Protein AF-A0A6J5UVE1-F1 (afdb_monomer_lite)

Foldseek 3Di:
DALVVLLVVLVVVLVVCVVCLVVLVVVCVVQVHDPVLSVQLVVLSVVSVVLSVVSVPDDPPCVVVSVVSVVVSVVSVVSNVVSVVVSVVVVVVSVVVVVVVVVVVVVVVVVVVVVVVVD

Radius of gyration: 22.73 Å; chains: 1; bounding box: 51×19×72 Å

Organism: Prunus armeniaca (NCBI:txid36596)

Structure (mmCIF, N/CA/C/O backbone):
data_AF-A0A6J5UVE1-F1
#
_entry.id   AF-A0A6J5UVE1-F1
#
loop_
_atom_site.group_PDB
_atom_site.id
_atom_site.type_symbol
_atom_site.label_atom_id
_atom_site.label_alt_id
_atom_site.label_comp_id
_atom_site.label_asym_id
_atom_site.label_entity_id
_atom_site.label_seq_id
_atom_site.pdbx_PDB_ins_code
_atom_site.Cartn_x
_atom_site.Cartn_y
_atom_site.Cartn_z
_atom_site.occupancy
_atom_site.B_iso_or_equiv
_atom_site.auth_seq_id
_atom_site.auth_comp_id
_atom_site.auth_asym_id
_atom_site.auth_atom_id
_atom_site.pdbx_PDB_model_num
ATOM 1 N N . MET A 1 1 ? -17.040 12.736 5.018 1.00 69.62 1 MET A N 1
ATOM 2 C CA . MET A 1 1 ? -16.734 11.291 4.891 1.00 69.62 1 MET A CA 1
ATOM 3 C C . MET A 1 1 ? -16.822 10.648 6.276 1.00 69.62 1 MET A C 1
ATOM 5 O O . MET A 1 1 ? -16.311 11.235 7.218 1.00 69.62 1 MET A O 1
ATOM 9 N N . THR A 1 2 ? -17.502 9.508 6.437 1.00 91.69 2 THR A N 1
ATOM 10 C CA . THR A 1 2 ? -17.607 8.793 7.731 1.00 91.69 2 THR A CA 1
ATOM 11 C C . THR A 1 2 ? -16.420 7.848 7.943 1.00 91.69 2 THR A C 1
ATOM 13 O O . THR A 1 2 ? -15.806 7.407 6.969 1.00 91.69 2 THR A O 1
ATOM 16 N N . PHE A 1 3 ? -16.134 7.460 9.192 1.00 93.44 3 PHE A N 1
ATOM 17 C CA . PHE A 1 3 ? -15.060 6.503 9.497 1.00 93.44 3 PHE A CA 1
ATOM 18 C C . PHE A 1 3 ? -15.211 5.186 8.717 1.00 93.44 3 PHE A C 1
ATOM 20 O O . PHE A 1 3 ? -14.266 4.718 8.091 1.00 93.44 3 PHE A O 1
ATOM 27 N N . LYS A 1 4 ? -16.428 4.625 8.660 1.00 93.50 4 LYS A N 1
ATOM 28 C CA . LYS A 1 4 ? -16.699 3.395 7.897 1.00 93.50 4 LYS A CA 1
ATOM 29 C C . LYS A 1 4 ? -16.416 3.574 6.402 1.00 93.50 4 LYS A C 1
ATOM 31 O O . LYS A 1 4 ? -15.816 2.694 5.792 1.00 93.50 4 LYS A O 1
ATOM 36 N N . SER A 1 5 ? -16.809 4.712 5.822 1.00 93.81 5 SER A N 1
ATOM 37 C CA . SER A 1 5 ? -16.510 4.995 4.412 1.00 93.81 5 SER A CA 1
ATOM 38 C C . SER A 1 5 ? -15.011 5.170 4.145 1.00 93.81 5 SER A C 1
ATOM 40 O O . SER A 1 5 ? -14.542 4.693 3.121 1.00 93.81 5 SER A O 1
ATOM 42 N N . GLN A 1 6 ? -14.244 5.750 5.080 1.00 94.75 6 GLN A N 1
ATOM 43 C CA . GLN A 1 6 ? -12.780 5.847 4.962 1.00 94.75 6 GLN A CA 1
ATOM 44 C C . GLN A 1 6 ? -12.119 4.471 4.913 1.00 94.75 6 GLN A C 1
ATOM 46 O O . GLN A 1 6 ? -11.278 4.218 4.054 1.00 94.75 6 GLN A O 1
ATOM 51 N N . VAL A 1 7 ? -12.519 3.576 5.821 1.00 96.44 7 VAL A N 1
ATOM 52 C CA . VAL A 1 7 ? -12.006 2.200 5.866 1.00 96.44 7 VAL A CA 1
ATOM 53 C C . VAL A 1 7 ? -12.341 1.460 4.572 1.00 96.44 7 VAL A C 1
ATOM 55 O O . VAL A 1 7 ? -11.460 0.847 3.978 1.00 96.44 7 VAL A O 1
ATOM 58 N N . GLY A 1 8 ? -13.591 1.552 4.106 1.00 96.12 8 GLY A N 1
ATOM 59 C CA . GLY A 1 8 ? -14.027 0.895 2.870 1.00 96.12 8 GLY A CA 1
ATOM 60 C C . GLY A 1 8 ? -13.306 1.409 1.622 1.00 96.12 8 GLY A C 1
ATOM 61 O O . GLY A 1 8 ? -12.887 0.609 0.784 1.00 96.12 8 GLY A O 1
ATOM 62 N N . TYR A 1 9 ? -13.110 2.725 1.522 1.00 95.81 9 TYR A N 1
ATOM 63 C CA . TYR A 1 9 ? -12.358 3.347 0.433 1.00 95.81 9 TYR A CA 1
ATOM 64 C C . TYR A 1 9 ? -10.914 2.832 0.385 1.00 95.81 9 TYR A C 1
ATOM 66 O O . TYR A 1 9 ? -10.486 2.316 -0.647 1.00 95.81 9 TYR A O 1
ATOM 74 N N . LEU A 1 10 ? -10.188 2.878 1.507 1.00 96.31 10 LEU A N 1
ATOM 75 C CA . LEU A 1 10 ? -8.800 2.412 1.548 1.00 96.31 10 LEU A CA 1
ATOM 76 C C . LEU A 1 10 ? -8.671 0.907 1.332 1.00 96.31 10 LEU A C 1
ATOM 78 O O . LEU A 1 10 ? -7.748 0.477 0.647 1.00 96.31 10 LEU A O 1
ATOM 82 N N . ASN A 1 11 ? -9.607 0.107 1.846 1.00 96.31 11 ASN A N 1
ATOM 83 C CA . ASN A 1 11 ? -9.635 -1.327 1.572 1.00 96.31 11 ASN A CA 1
ATOM 84 C C . ASN A 1 11 ? -9.760 -1.610 0.069 1.00 96.31 11 ASN A C 1
ATOM 86 O O . ASN A 1 11 ? -9.020 -2.421 -0.480 1.00 96.31 11 ASN A O 1
ATOM 90 N N . SER A 1 12 ? -10.682 -0.910 -0.597 1.00 96.00 12 SER A N 1
ATOM 91 C CA . SER A 1 12 ? -10.919 -1.063 -2.035 1.00 96.00 12 SER A CA 1
ATOM 92 C C . SER A 1 12 ? -9.706 -0.614 -2.843 1.00 96.00 12 SER A C 1
ATOM 94 O O . SER A 1 12 ? -9.292 -1.308 -3.767 1.00 96.00 12 SER A O 1
ATOM 96 N N . ARG A 1 13 ? -9.095 0.511 -2.450 1.00 94.69 13 ARG A N 1
ATOM 97 C CA . ARG A 1 13 ? -7.874 1.031 -3.067 1.00 94.69 13 ARG A CA 1
ATOM 98 C C . ARG A 1 13 ? -6.732 0.015 -2.961 1.00 94.69 13 ARG A C 1
ATOM 100 O O . ARG A 1 13 ? -6.175 -0.364 -3.981 1.00 94.69 13 ARG A O 1
ATOM 107 N N . ILE A 1 14 ? -6.449 -0.511 -1.768 1.00 94.19 14 ILE A N 1
ATOM 108 C CA . ILE A 1 14 ? -5.413 -1.540 -1.562 1.00 94.19 14 ILE A CA 1
ATOM 109 C C . ILE A 1 14 ? -5.722 -2.807 -2.370 1.00 94.19 14 ILE A C 1
ATOM 111 O O . ILE A 1 14 ? -4.838 -3.360 -3.020 1.00 94.19 14 ILE A O 1
ATOM 115 N N . HIS A 1 15 ? -6.972 -3.270 -2.374 1.00 94.19 15 HIS A N 1
ATOM 116 C CA . HIS A 1 15 ? -7.353 -4.457 -3.139 1.00 94.19 15 HIS A CA 1
ATOM 117 C C . HIS A 1 15 ? -7.142 -4.265 -4.648 1.00 94.19 15 HIS A C 1
ATOM 119 O O . HIS A 1 15 ? -6.627 -5.160 -5.313 1.00 94.19 15 HIS A O 1
ATOM 125 N N . TRP A 1 16 ? -7.498 -3.093 -5.176 1.00 92.44 16 TRP A N 1
ATOM 126 C CA . TRP A 1 16 ? -7.296 -2.742 -6.582 1.00 92.44 16 TRP A CA 1
ATOM 127 C C . TRP A 1 16 ? -5.812 -2.616 -6.957 1.00 92.44 16 TRP A C 1
ATOM 129 O O . TRP A 1 16 ? -5.427 -2.996 -8.056 1.00 92.44 16 TRP A O 1
ATOM 139 N N . MET A 1 17 ? -4.968 -2.131 -6.044 1.00 91.00 17 MET A N 1
ATOM 140 C CA . MET A 1 17 ? -3.536 -1.927 -6.301 1.00 91.00 17 MET A CA 1
ATOM 141 C C . MET A 1 17 ? -2.704 -3.201 -6.162 1.00 91.00 17 MET A C 1
ATOM 143 O O . MET A 1 17 ? -1.664 -3.325 -6.800 1.00 91.00 17 MET A O 1
ATOM 147 N N . LYS A 1 18 ? -3.140 -4.153 -5.332 1.00 90.69 18 LYS A N 1
ATOM 148 C CA . LYS A 1 18 ? -2.441 -5.425 -5.106 1.00 90.69 18 LYS A CA 1
ATOM 149 C C . LYS A 1 18 ? -2.003 -6.140 -6.401 1.00 90.69 18 LYS A C 1
ATOM 151 O O . LYS A 1 18 ? -0.842 -6.542 -6.448 1.00 90.69 18 LYS A O 1
ATOM 156 N N . PRO A 1 19 ? -2.853 -6.298 -7.437 1.00 90.56 19 PRO A N 1
ATOM 157 C CA . PRO A 1 19 ? -2.443 -6.947 -8.683 1.00 90.56 19 PRO A CA 1
ATOM 158 C C . PRO A 1 19 ? -1.432 -6.150 -9.519 1.00 90.56 19 PRO A C 1
ATOM 160 O O . PRO A 1 19 ? -0.850 -6.736 -10.416 1.00 90.56 19 PRO A O 1
ATOM 163 N N . LEU A 1 20 ? -1.190 -4.863 -9.238 1.00 86.12 20 LEU A N 1
ATOM 164 C CA . LEU A 1 20 ? -0.217 -4.050 -9.984 1.00 86.12 20 LEU A CA 1
ATOM 165 C C . LEU A 1 20 ? 1.229 -4.300 -9.539 1.00 86.12 20 LEU A C 1
ATOM 167 O O . LEU A 1 20 ? 2.160 -4.008 -10.281 1.00 86.12 20 LEU A O 1
ATOM 171 N N . ILE A 1 21 ? 1.432 -4.820 -8.323 1.00 87.75 21 ILE A N 1
ATOM 172 C CA . ILE A 1 21 ? 2.772 -5.027 -7.754 1.00 87.75 21 ILE A CA 1
ATOM 173 C C . ILE A 1 21 ? 3.634 -5.942 -8.647 1.00 87.75 21 ILE A C 1
ATOM 175 O O . ILE A 1 21 ? 4.739 -5.521 -8.984 1.00 87.75 21 ILE A O 1
ATOM 179 N N . PRO A 1 22 ? 3.159 -7.122 -9.102 1.00 87.69 22 PRO A N 1
ATOM 180 C CA . PRO A 1 22 ? 3.946 -7.990 -9.980 1.00 87.69 22 PRO A CA 1
ATOM 181 C C . PRO A 1 22 ? 4.320 -7.340 -11.318 1.00 87.69 22 PRO A C 1
ATOM 183 O O . PRO A 1 22 ? 5.416 -7.572 -11.827 1.00 87.69 22 PRO A O 1
ATOM 186 N N . ASP A 1 23 ? 3.432 -6.517 -11.885 1.00 84.12 23 ASP A N 1
ATOM 187 C CA . ASP A 1 23 ? 3.691 -5.818 -13.149 1.00 84.12 23 ASP A CA 1
ATOM 188 C C . ASP A 1 23 ? 4.803 -4.775 -12.982 1.00 84.12 23 ASP A C 1
ATOM 190 O O . ASP A 1 23 ? 5.720 -4.703 -13.804 1.00 84.12 23 ASP A O 1
ATOM 194 N N . ILE A 1 24 ? 4.760 -4.020 -11.879 1.00 80.44 24 ILE A N 1
ATOM 195 C CA . ILE A 1 24 ? 5.790 -3.040 -11.517 1.00 80.44 24 ILE A CA 1
ATOM 196 C C . ILE A 1 24 ? 7.130 -3.748 -11.274 1.00 80.44 24 ILE A C 1
ATOM 198 O O . ILE A 1 24 ? 8.150 -3.343 -11.824 1.00 80.44 24 ILE A O 1
ATOM 202 N N . GLU A 1 25 ? 7.140 -4.850 -10.519 1.00 84.00 25 GLU A N 1
ATOM 203 C CA . GLU A 1 25 ? 8.357 -5.633 -10.268 1.00 84.00 25 GLU A CA 1
ATOM 204 C C . GLU A 1 25 ? 8.984 -6.170 -11.556 1.00 84.00 25 GLU A C 1
ATOM 206 O O . GLU A 1 25 ? 10.203 -6.117 -11.731 1.00 84.00 25 GLU A O 1
ATOM 211 N N . LYS A 1 26 ? 8.163 -6.693 -12.471 1.00 83.00 26 LYS A N 1
ATOM 212 C CA . LYS A 1 26 ? 8.636 -7.200 -13.760 1.00 83.00 26 LYS A CA 1
ATOM 213 C C . LYS A 1 26 ? 9.280 -6.088 -14.587 1.00 83.00 26 LYS A C 1
ATOM 215 O O . LYS A 1 26 ? 10.337 -6.311 -15.181 1.00 83.00 26 LYS A O 1
ATOM 220 N N . TYR A 1 27 ? 8.660 -4.910 -14.614 1.00 73.06 27 TYR A N 1
ATOM 221 C CA . TYR A 1 27 ? 9.180 -3.742 -15.318 1.00 73.06 27 TYR A CA 1
ATOM 222 C C . TYR A 1 27 ? 10.527 -3.289 -14.734 1.00 73.06 27 TYR A C 1
ATOM 224 O O . TYR A 1 27 ? 11.516 -3.251 -15.463 1.00 73.06 27 TYR A O 1
ATOM 232 N N . CYS A 1 28 ? 10.610 -3.076 -13.417 1.00 72.75 28 CYS A N 1
ATOM 233 C CA . CYS A 1 28 ? 11.838 -2.620 -12.758 1.00 72.75 28 CYS A CA 1
ATOM 234 C C . CYS A 1 28 ? 12.995 -3.627 -12.891 1.00 72.75 28 CYS A C 1
ATOM 236 O O . CYS A 1 28 ? 14.127 -3.241 -13.180 1.00 72.75 28 CYS A O 1
ATOM 238 N N . ASN A 1 29 ? 12.724 -4.932 -12.759 1.00 73.00 29 ASN A N 1
ATOM 239 C CA . ASN A 1 29 ? 13.749 -5.968 -12.942 1.00 73.00 29 ASN A CA 1
ATOM 240 C C . ASN A 1 29 ? 14.313 -6.005 -14.370 1.00 73.00 29 ASN A C 1
ATOM 242 O O . ASN A 1 29 ? 15.474 -6.363 -14.554 1.00 73.00 29 ASN A O 1
ATOM 246 N N . SER A 1 30 ? 13.508 -5.642 -15.370 1.00 67.19 30 SER A N 1
ATOM 247 C CA . SER A 1 30 ? 13.932 -5.621 -16.776 1.00 67.19 30 SER A CA 1
ATOM 248 C C . SER A 1 30 ? 14.821 -4.416 -17.108 1.00 67.19 30 SER A C 1
ATOM 250 O O . SER A 1 30 ? 15.545 -4.453 -18.098 1.00 67.19 30 SER A O 1
ATOM 252 N N . LEU A 1 31 ? 14.766 -3.360 -16.290 1.00 63.69 31 LEU A N 1
ATOM 253 C CA . LEU A 1 31 ? 15.434 -2.075 -16.529 1.00 63.69 31 LEU A CA 1
ATOM 254 C C . LEU A 1 31 ? 16.624 -1.824 -15.591 1.00 63.69 31 LEU A C 1
ATOM 256 O O . LEU A 1 31 ? 17.379 -0.879 -15.796 1.00 63.69 31 LEU A O 1
ATOM 260 N N . GLY A 1 32 ? 16.844 -2.702 -14.602 1.00 63.97 32 GLY A N 1
ATOM 261 C CA . GLY A 1 32 ? 17.908 -2.538 -13.603 1.00 63.97 32 GLY A CA 1
ATOM 262 C C . GLY A 1 32 ? 17.639 -1.404 -12.605 1.00 63.97 32 GLY A C 1
ATOM 263 O O . GLY A 1 32 ? 18.569 -0.940 -11.949 1.00 63.97 32 GLY A O 1
ATOM 264 N N . ASP A 1 33 ? 16.378 -0.975 -12.515 1.00 63.31 33 ASP A N 1
ATOM 265 C CA . ASP A 1 33 ? 15.884 0.181 -11.761 1.00 63.31 33 ASP A CA 1
ATOM 266 C C . ASP A 1 33 ? 15.859 -0.046 -10.233 1.00 63.31 33 ASP A C 1
ATOM 268 O O . ASP A 1 33 ? 15.925 -1.196 -9.769 1.00 63.31 33 ASP A O 1
ATOM 272 N N . PRO A 1 34 ? 15.778 1.034 -9.422 1.00 62.19 34 PRO A N 1
ATOM 273 C CA . PRO A 1 34 ? 15.890 0.960 -7.968 1.00 62.19 34 PRO A CA 1
ATOM 274 C C . PRO A 1 34 ? 14.770 0.113 -7.352 1.00 62.19 34 PRO A C 1
ATOM 276 O O . PRO A 1 34 ? 13.611 0.508 -7.247 1.00 62.19 34 PRO A O 1
ATOM 279 N N . LYS A 1 35 ? 15.153 -1.073 -6.867 1.00 68.88 35 LYS A N 1
ATOM 280 C CA . LYS A 1 35 ? 14.283 -2.006 -6.128 1.00 68.88 35 LYS A CA 1
ATOM 281 C C . LYS A 1 35 ? 13.658 -1.382 -4.875 1.00 68.88 35 LYS A C 1
ATOM 283 O O . LYS A 1 35 ? 12.632 -1.870 -4.400 1.00 68.88 35 LYS A O 1
ATOM 288 N N . ASP A 1 36 ? 14.257 -0.308 -4.372 1.00 81.06 36 ASP A N 1
ATOM 289 C CA . ASP A 1 36 ? 13.896 0.337 -3.114 1.00 81.06 36 ASP A CA 1
ATOM 290 C C . ASP A 1 36 ? 12.511 0.996 -3.166 1.00 81.06 36 ASP A C 1
ATOM 292 O O . ASP A 1 36 ? 11.753 0.900 -2.201 1.00 81.06 36 ASP A O 1
ATOM 296 N N . GLU A 1 37 ? 12.122 1.606 -4.292 1.00 80.06 37 GLU A N 1
ATOM 297 C CA . GLU A 1 37 ? 10.811 2.262 -4.406 1.00 80.06 37 GLU A CA 1
ATOM 298 C C . GLU A 1 37 ? 9.662 1.256 -4.440 1.00 80.06 37 GLU A C 1
ATOM 300 O O . GLU A 1 37 ? 8.635 1.426 -3.775 1.00 80.06 37 GLU A O 1
ATOM 305 N N . VAL A 1 38 ? 9.856 0.162 -5.178 1.00 85.38 38 VAL A N 1
ATOM 306 C CA . VAL A 1 38 ? 8.881 -0.926 -5.262 1.00 85.38 38 VAL A CA 1
ATOM 307 C C . VAL A 1 38 ? 8.741 -1.622 -3.910 1.00 85.38 38 VAL A C 1
ATOM 309 O O . VAL A 1 38 ? 7.623 -1.941 -3.498 1.00 85.38 38 VAL A O 1
ATOM 312 N N . GLU A 1 39 ? 9.844 -1.831 -3.188 1.00 88.62 39 GLU A N 1
ATOM 313 C CA . GLU A 1 39 ? 9.794 -2.434 -1.856 1.00 88.62 39 GLU A CA 1
ATOM 314 C C . GLU A 1 39 ? 9.109 -1.511 -0.842 1.00 88.62 39 GLU A C 1
ATOM 316 O O . GLU A 1 39 ? 8.195 -1.946 -0.140 1.00 88.62 39 GLU A O 1
ATOM 321 N N . ASN A 1 40 ? 9.427 -0.215 -0.845 1.00 89.81 40 ASN A N 1
ATOM 322 C CA . ASN A 1 40 ? 8.749 0.771 -0.003 1.00 89.81 40 ASN A CA 1
ATOM 323 C C . ASN A 1 40 ? 7.237 0.836 -0.299 1.00 89.81 40 ASN A C 1
ATOM 325 O O . ASN A 1 40 ? 6.401 0.875 0.610 1.00 89.81 40 ASN A O 1
ATOM 329 N N . PHE A 1 41 ? 6.850 0.771 -1.575 1.00 90.75 41 PHE A N 1
ATOM 330 C CA . PHE A 1 41 ? 5.445 0.696 -1.962 1.00 90.75 41 PHE A CA 1
ATOM 331 C C . PHE A 1 41 ? 4.757 -0.568 -1.412 1.00 90.75 41 PHE A C 1
ATOM 333 O O . PHE A 1 41 ? 3.648 -0.483 -0.869 1.00 90.75 41 PHE A O 1
ATOM 340 N N . LYS A 1 42 ? 5.411 -1.737 -1.465 1.00 92.06 42 LYS A N 1
ATOM 341 C CA . LYS A 1 42 ? 4.887 -2.971 -0.851 1.00 92.06 42 LYS A CA 1
ATOM 342 C C . LYS A 1 42 ? 4.764 -2.869 0.663 1.00 92.06 42 LYS A C 1
ATOM 344 O O . LYS A 1 42 ? 3.788 -3.377 1.218 1.00 92.06 42 LYS A O 1
ATOM 349 N N . GLU A 1 43 ? 5.730 -2.262 1.342 1.00 94.25 43 GLU A N 1
ATOM 350 C CA . GLU A 1 43 ? 5.680 -2.067 2.791 1.00 94.25 43 GLU A CA 1
ATOM 351 C C . GLU A 1 43 ? 4.473 -1.217 3.186 1.00 94.25 43 GLU A C 1
ATOM 353 O O . GLU A 1 43 ? 3.672 -1.635 4.026 1.00 94.25 43 GLU A O 1
ATOM 358 N N . ILE A 1 44 ? 4.249 -0.098 2.494 1.00 94.88 44 ILE A N 1
ATOM 359 C CA . ILE A 1 44 ? 3.072 0.753 2.709 1.00 94.88 44 ILE A CA 1
ATOM 360 C C . ILE A 1 44 ? 1.773 -0.022 2.435 1.00 94.88 44 ILE A C 1
ATOM 362 O O . ILE A 1 44 ? 0.802 0.113 3.184 1.00 94.88 44 ILE A O 1
ATOM 366 N N . MET A 1 45 ? 1.740 -0.877 1.409 1.00 94.75 45 MET A N 1
ATOM 367 C CA . MET A 1 45 ? 0.591 -1.742 1.115 1.00 94.75 45 MET A CA 1
ATOM 368 C C . MET A 1 45 ? 0.318 -2.764 2.232 1.00 94.75 45 MET A C 1
ATOM 370 O O . MET A 1 45 ? -0.839 -2.960 2.621 1.00 94.75 45 MET A O 1
ATOM 374 N N . LYS A 1 46 ? 1.366 -3.384 2.794 1.00 95.69 46 LYS A N 1
ATOM 375 C CA . LYS A 1 46 ? 1.268 -4.310 3.938 1.00 95.69 46 LYS A CA 1
ATOM 376 C C . LYS A 1 46 ? 0.770 -3.589 5.194 1.00 95.69 46 LYS A C 1
ATOM 378 O O . LYS A 1 46 ? -0.182 -4.049 5.830 1.00 95.69 46 LYS A O 1
ATOM 383 N N . GLU A 1 47 ? 1.363 -2.442 5.526 1.00 96.19 47 GLU A N 1
ATOM 384 C CA . GLU A 1 47 ? 0.923 -1.587 6.635 1.00 96.19 47 GLU A CA 1
ATOM 385 C C . GLU A 1 47 ? -0.538 -1.169 6.471 1.00 96.19 47 GLU A C 1
ATOM 387 O O . GLU A 1 47 ? -1.321 -1.208 7.425 1.00 96.19 47 GLU A O 1
ATOM 392 N N . GLY A 1 48 ? -0.922 -0.804 5.248 1.00 96.00 48 GLY A N 1
ATOM 393 C CA . GLY A 1 48 ? -2.273 -0.393 4.922 1.00 96.00 48 GLY A CA 1
ATOM 394 C C . GLY A 1 48 ? -3.297 -1.496 5.151 1.00 96.00 48 GLY A C 1
ATOM 395 O O . GLY A 1 48 ? -4.320 -1.258 5.796 1.00 96.00 48 GLY A O 1
ATOM 396 N N . ALA A 1 49 ? -3.004 -2.718 4.701 1.00 96.56 49 ALA A N 1
ATOM 397 C CA . ALA A 1 49 ? -3.876 -3.871 4.911 1.00 96.56 49 ALA A CA 1
ATOM 398 C C . ALA A 1 49 ? -4.064 -4.177 6.409 1.00 96.56 49 ALA A C 1
ATOM 400 O O . ALA A 1 49 ? -5.189 -4.396 6.875 1.00 96.56 49 ALA A O 1
ATOM 401 N N . ALA A 1 50 ? -2.979 -4.117 7.188 1.00 97.31 50 ALA A N 1
ATOM 402 C CA . ALA A 1 50 ? -3.031 -4.297 8.636 1.00 97.31 50 ALA A CA 1
ATOM 403 C C . ALA A 1 50 ? -3.856 -3.192 9.321 1.00 97.31 50 ALA A C 1
ATOM 405 O O . ALA A 1 50 ? -4.686 -3.468 10.194 1.00 97.31 50 ALA A O 1
ATOM 406 N N . LEU A 1 51 ? -3.676 -1.934 8.904 1.00 97.56 51 LEU A N 1
ATOM 407 C CA . LEU A 1 51 ? -4.410 -0.795 9.448 1.00 97.56 51 LEU A CA 1
ATOM 408 C C . LEU A 1 51 ? -5.910 -0.890 9.148 1.00 97.56 51 LEU A C 1
ATOM 410 O O . LEU A 1 51 ? -6.718 -0.697 10.056 1.00 97.56 51 LEU A O 1
ATOM 414 N N . VAL A 1 52 ? -6.289 -1.213 7.910 1.00 96.62 52 VAL A N 1
ATOM 415 C CA . VAL A 1 52 ? -7.688 -1.392 7.488 1.00 96.62 52 VAL A CA 1
ATOM 416 C C . VAL A 1 52 ? -8.359 -2.524 8.265 1.00 96.62 52 VAL A C 1
ATOM 418 O O . VAL A 1 52 ? -9.466 -2.345 8.782 1.00 96.62 52 VAL A O 1
ATOM 421 N N . THR A 1 53 ? -7.666 -3.653 8.427 1.00 96.69 53 THR A N 1
ATOM 422 C CA . THR A 1 53 ? -8.150 -4.789 9.227 1.00 96.69 53 THR A CA 1
ATOM 423 C C . THR A 1 53 ? -8.428 -4.352 10.662 1.00 96.69 53 THR A C 1
ATOM 425 O O . THR A 1 53 ? -9.525 -4.551 11.182 1.00 96.69 53 THR A O 1
ATOM 428 N N . LYS A 1 54 ? -7.479 -3.644 11.283 1.00 96.12 54 LYS A N 1
ATOM 429 C CA . LYS A 1 54 ? -7.631 -3.113 12.643 1.00 96.12 54 LYS A CA 1
ATOM 430 C C . LYS A 1 54 ? -8.759 -2.090 12.768 1.00 96.12 54 LYS A C 1
ATOM 432 O O . LYS A 1 54 ? -9.428 -2.033 13.794 1.00 96.12 54 LYS A O 1
ATOM 437 N N . CYS A 1 55 ? -8.969 -1.261 11.750 1.00 95.94 55 CYS A N 1
ATOM 438 C CA . CYS A 1 55 ? -10.046 -0.276 11.750 1.00 95.94 55 CYS A CA 1
ATOM 439 C C . CYS A 1 55 ? -11.427 -0.926 11.614 1.00 95.94 55 CYS A C 1
ATOM 441 O O . CYS A 1 55 ? -12.395 -0.416 12.177 1.00 95.94 55 CYS A O 1
ATOM 443 N N . SER A 1 56 ? -11.515 -2.064 10.923 1.00 93.31 56 SER A N 1
ATOM 444 C CA . SER A 1 56 ? -12.768 -2.796 10.705 1.00 93.31 56 SER A CA 1
ATOM 445 C C . SER A 1 56 ? -13.354 -3.380 11.995 1.00 93.31 56 SER A C 1
ATOM 447 O O . SER A 1 56 ? -14.561 -3.584 12.080 1.00 93.31 56 SER A O 1
ATOM 449 N N . THR A 1 57 ? -12.532 -3.583 13.029 1.00 95.31 57 THR A N 1
ATOM 450 C CA . THR A 1 57 ? -12.974 -4.094 14.337 1.00 95.31 57 THR A CA 1
ATOM 451 C C . THR A 1 57 ? -13.380 -2.987 15.320 1.00 95.31 57 THR A C 1
ATOM 453 O O . THR A 1 57 ? -13.753 -3.271 16.459 1.00 95.31 57 THR A O 1
ATOM 456 N N . ILE A 1 58 ? -13.275 -1.707 14.940 1.00 94.94 58 ILE A N 1
ATOM 457 C CA . ILE A 1 58 ? -13.583 -0.585 15.835 1.00 94.94 58 ILE A CA 1
ATOM 458 C C . ILE A 1 58 ? -15.099 -0.379 15.912 1.00 94.94 58 ILE A C 1
ATOM 460 O O . ILE A 1 58 ? -15.765 -0.122 14.912 1.00 94.94 58 ILE A O 1
ATOM 464 N N . SER A 1 59 ? -15.635 -0.425 17.135 1.00 92.56 59 SER A N 1
ATOM 465 C CA . SER A 1 59 ? -17.052 -0.161 17.404 1.00 92.56 59 SER A CA 1
ATOM 466 C C . SER A 1 59 ? -17.486 1.236 16.948 1.00 92.56 59 SER A C 1
ATOM 468 O O . SER A 1 59 ? -16.763 2.225 17.128 1.00 92.56 59 SER A O 1
ATOM 470 N N . ARG A 1 60 ? -18.726 1.331 16.443 1.00 89.75 60 ARG A N 1
ATOM 471 C CA . ARG A 1 60 ? -19.365 2.600 16.059 1.00 89.75 60 ARG A CA 1
ATOM 472 C C . ARG A 1 60 ? -19.452 3.589 17.231 1.00 89.75 60 ARG A C 1
ATOM 474 O O . ARG A 1 60 ? -19.391 4.791 17.004 1.00 89.75 60 ARG A O 1
ATOM 481 N N . TRP A 1 61 ? -19.519 3.084 18.460 1.00 92.88 61 TRP A N 1
ATOM 482 C CA . TRP A 1 61 ? -19.625 3.890 19.678 1.00 92.88 61 TRP A CA 1
ATOM 483 C C . TRP A 1 61 ? -18.280 4.431 20.178 1.00 92.88 61 TRP A C 1
ATOM 485 O O . TRP A 1 61 ? -18.241 5.319 21.023 1.00 92.88 61 TRP A O 1
ATOM 495 N N . ASN A 1 62 ? -17.152 3.935 19.656 1.00 94.88 62 ASN A N 1
ATOM 496 C CA . ASN A 1 62 ? -15.829 4.369 20.098 1.00 94.88 62 ASN A CA 1
ATOM 497 C C . ASN A 1 62 ? -15.314 5.563 19.276 1.00 94.88 62 ASN A C 1
ATOM 499 O O . ASN A 1 62 ? -14.383 5.431 18.476 1.00 94.88 62 ASN A O 1
ATOM 503 N N . ALA A 1 63 ? -15.926 6.733 19.479 1.00 93.25 63 ALA A N 1
ATOM 504 C CA . ALA A 1 63 ? -15.608 7.959 18.741 1.00 93.25 63 ALA A CA 1
ATOM 505 C C . ALA A 1 63 ? -14.129 8.372 18.870 1.00 93.25 63 ALA A C 1
ATOM 507 O O . ALA A 1 63 ? -13.501 8.751 17.881 1.00 93.25 63 ALA A O 1
ATOM 508 N N . PHE A 1 64 ? -13.536 8.217 20.059 1.00 94.31 64 PHE A N 1
ATOM 509 C CA . PHE A 1 64 ? -12.123 8.527 20.288 1.00 94.31 64 PHE A CA 1
ATOM 510 C C . PHE A 1 64 ? -11.188 7.665 19.428 1.00 94.31 64 PHE A C 1
ATOM 512 O O . PHE A 1 64 ? -10.298 8.189 18.750 1.00 94.31 64 PHE A O 1
ATOM 519 N N . LYS A 1 65 ? -11.393 6.337 19.398 1.00 95.31 65 LYS A N 1
ATOM 520 C CA . LYS A 1 65 ? -10.601 5.461 18.522 1.00 95.31 65 LYS A CA 1
ATOM 521 C C . LYS A 1 65 ? -10.856 5.789 17.054 1.00 95.31 65 LYS A C 1
ATOM 523 O O . LYS A 1 65 ? -9.888 5.877 16.306 1.00 95.31 65 LYS A O 1
ATOM 528 N N . GLN A 1 66 ? -12.102 6.016 16.641 1.00 95.50 66 GLN A N 1
ATOM 529 C CA . GLN A 1 66 ? -12.397 6.382 15.252 1.00 95.50 66 GLN A CA 1
ATOM 530 C C . GLN A 1 66 ? -11.652 7.645 14.825 1.00 95.50 66 GLN A C 1
ATOM 532 O O . GLN A 1 66 ? -11.013 7.640 13.779 1.00 95.50 66 GLN A O 1
ATOM 537 N N . TYR A 1 67 ? -11.639 8.687 15.657 1.00 94.81 67 TYR A N 1
ATOM 538 C CA . TYR A 1 67 ? -10.878 9.905 15.386 1.00 94.81 67 TYR A CA 1
ATOM 539 C C . TYR A 1 67 ? -9.374 9.627 15.245 1.00 94.81 67 TYR A C 1
ATOM 541 O O . TYR A 1 67 ? -8.749 10.022 14.258 1.00 94.81 67 TYR A O 1
ATOM 549 N N . LYS A 1 68 ? -8.789 8.882 16.194 1.00 96.19 68 LYS A N 1
ATOM 550 C CA . LYS A 1 68 ? -7.363 8.516 16.166 1.00 96.19 68 LYS A CA 1
ATOM 551 C C . LYS A 1 68 ? -6.993 7.736 14.903 1.00 96.19 68 LYS A C 1
ATOM 553 O O . LYS A 1 68 ? -5.957 8.003 14.302 1.00 96.19 68 LYS A O 1
ATOM 558 N N . TYR A 1 69 ? -7.812 6.763 14.513 1.00 97.19 69 TYR A N 1
ATOM 559 C CA . TYR A 1 69 ? -7.543 5.922 13.348 1.00 97.19 69 TYR A CA 1
ATOM 560 C C . TYR A 1 69 ? -7.897 6.606 12.027 1.00 97.19 69 TYR A C 1
ATOM 562 O O . TYR A 1 69 ? -7.217 6.358 11.041 1.00 97.19 69 TYR A O 1
ATOM 570 N N . SER A 1 70 ? -8.859 7.530 12.008 1.00 95.94 70 SER A N 1
ATOM 571 C CA . SER A 1 70 ? -9.160 8.362 10.837 1.00 95.94 70 SER A CA 1
ATOM 572 C C . SER A 1 70 ? -7.930 9.160 10.393 1.00 95.94 70 SER A C 1
ATOM 574 O O . SER A 1 70 ? -7.589 9.161 9.213 1.00 95.94 70 SER A O 1
ATOM 576 N N . LYS A 1 71 ? -7.180 9.737 11.345 1.00 95.94 71 LYS A N 1
ATOM 577 C CA . LYS A 1 71 ? -5.899 10.401 11.047 1.00 95.94 71 LYS A CA 1
ATOM 578 C C . LYS A 1 71 ? -4.870 9.452 10.433 1.00 95.94 71 LYS A C 1
ATOM 580 O O . LYS A 1 71 ? -4.202 9.827 9.480 1.00 95.94 71 LYS A O 1
ATOM 585 N N . LYS A 1 72 ? -4.761 8.225 10.953 1.00 97.31 72 LYS A N 1
ATOM 586 C CA . LYS A 1 72 ? -3.829 7.214 10.425 1.00 97.31 72 LYS A CA 1
ATOM 587 C C . LYS A 1 72 ? -4.203 6.755 9.019 1.00 97.31 72 LYS A C 1
ATOM 589 O O . LYS A 1 72 ? -3.326 6.567 8.191 1.00 97.31 72 LYS A O 1
ATOM 594 N N . LEU A 1 73 ? -5.497 6.581 8.757 1.00 97.06 73 LEU A N 1
ATOM 595 C CA . LEU A 1 73 ? -6.011 6.243 7.431 1.00 97.06 73 LEU A CA 1
ATOM 596 C C . LEU A 1 73 ? -5.712 7.369 6.433 1.00 97.06 73 LEU A C 1
ATOM 598 O O . LEU A 1 73 ? -5.263 7.101 5.327 1.00 97.06 73 LEU A O 1
ATOM 602 N N . HIS A 1 74 ? -5.890 8.627 6.840 1.00 95.88 74 HIS A N 1
ATOM 603 C CA . HIS A 1 74 ? -5.546 9.784 6.009 1.00 95.88 74 HIS A CA 1
ATOM 604 C C . HIS A 1 74 ? -4.047 9.876 5.703 1.00 95.88 74 HIS A C 1
ATOM 606 O O . HIS A 1 74 ? -3.658 10.167 4.576 1.00 95.88 74 HIS A O 1
ATOM 612 N N . ASP A 1 75 ? -3.203 9.616 6.699 1.00 96.81 75 ASP A N 1
ATOM 613 C CA . ASP A 1 75 ? -1.750 9.579 6.521 1.00 96.81 75 ASP A CA 1
ATOM 614 C C . ASP A 1 75 ? -1.315 8.455 5.567 1.00 96.81 75 ASP A C 1
ATOM 616 O O . ASP A 1 75 ? -0.547 8.690 4.635 1.00 96.81 75 ASP A O 1
ATOM 620 N N . LEU A 1 76 ? -1.889 7.259 5.725 1.00 96.50 76 LEU A N 1
ATOM 621 C CA . LEU A 1 76 ? -1.680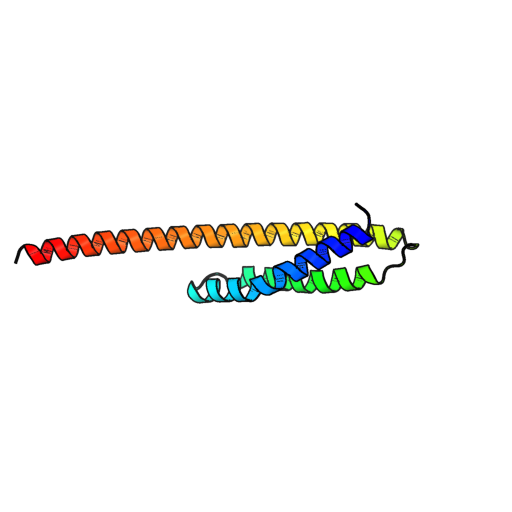 6.144 4.803 1.00 96.50 76 LEU A CA 1
ATOM 622 C C . LEU A 1 76 ? -2.078 6.514 3.367 1.00 96.50 76 LEU A C 1
ATOM 624 O O . LEU A 1 76 ? -1.321 6.245 2.439 1.00 96.50 76 LEU A O 1
ATOM 628 N N . ASP A 1 77 ? -3.246 7.133 3.177 1.00 95.44 77 ASP A N 1
ATOM 629 C CA . ASP A 1 77 ? -3.730 7.536 1.853 1.00 95.44 77 ASP A CA 1
ATOM 630 C C . ASP A 1 77 ? -2.764 8.511 1.166 1.00 95.44 77 ASP A C 1
ATOM 632 O O . ASP A 1 77 ? -2.462 8.358 -0.020 1.00 95.44 77 ASP A O 1
ATOM 636 N N . LYS A 1 78 ? -2.222 9.469 1.930 1.00 96.25 78 LYS A N 1
ATOM 637 C CA . LYS A 1 78 ? -1.190 10.400 1.461 1.00 96.25 78 LYS A CA 1
ATOM 638 C C . LYS A 1 78 ? 0.100 9.685 1.081 1.00 96.25 78 LYS A C 1
ATOM 640 O O . LYS A 1 78 ? 0.618 9.937 -0.003 1.00 96.25 78 LYS A O 1
ATOM 645 N N . ARG A 1 79 ? 0.604 8.796 1.943 1.00 95.56 79 ARG A N 1
ATOM 646 C CA . ARG A 1 79 ? 1.827 8.016 1.689 1.00 95.56 79 ARG A CA 1
ATOM 647 C C . ARG A 1 79 ? 1.682 7.157 0.431 1.00 95.56 79 ARG A C 1
ATOM 649 O O . ARG A 1 79 ? 2.562 7.196 -0.422 1.00 95.56 79 ARG A O 1
ATOM 656 N N . LEU A 1 80 ? 0.548 6.469 0.270 1.00 93.94 80 LEU A N 1
ATOM 657 C CA . LEU A 1 80 ? 0.223 5.701 -0.937 1.00 93.94 80 LEU A CA 1
ATOM 658 C C . LEU A 1 80 ? 0.202 6.584 -2.187 1.00 93.94 80 LEU A C 1
ATOM 660 O O . LEU A 1 80 ? 0.802 6.238 -3.198 1.00 93.94 80 LEU A O 1
ATOM 664 N N . SER A 1 81 ? -0.475 7.731 -2.128 1.00 93.94 81 SER A N 1
ATOM 665 C CA . SER A 1 81 ? -0.547 8.655 -3.264 1.00 93.94 81 SER A CA 1
ATOM 666 C C . SER A 1 81 ? 0.818 9.223 -3.639 1.00 93.94 81 SER A C 1
ATOM 668 O O . SER A 1 81 ? 1.119 9.327 -4.821 1.00 93.94 81 SER A O 1
ATOM 670 N N . MET A 1 82 ? 1.653 9.550 -2.652 1.00 93.12 82 MET A N 1
ATOM 671 C CA . MET A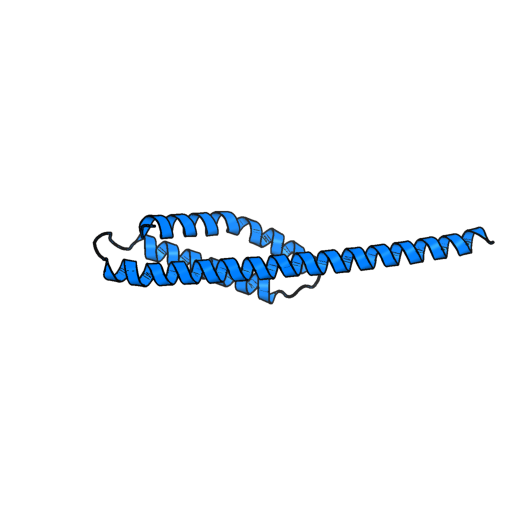 1 82 ? 3.005 10.045 -2.896 1.00 93.12 82 MET A CA 1
ATOM 672 C C . MET A 1 82 ? 3.865 8.988 -3.593 1.00 93.12 82 MET A C 1
ATOM 674 O O . MET A 1 82 ? 4.460 9.290 -4.618 1.00 93.12 82 MET A O 1
ATOM 678 N N . GLN A 1 83 ? 3.865 7.746 -3.103 1.00 90.88 83 GLN A N 1
ATOM 679 C CA . GLN A 1 83 ? 4.6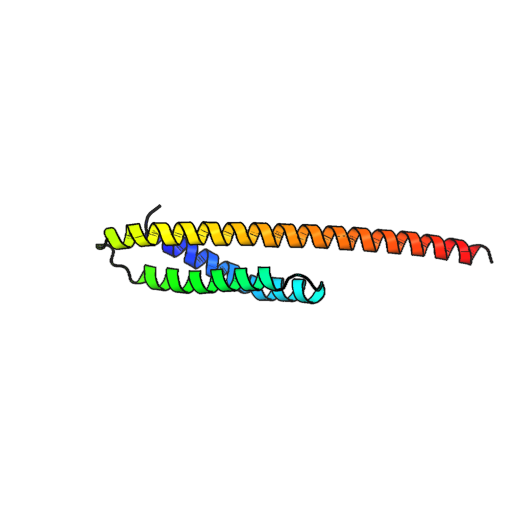31 6.663 -3.731 1.00 90.88 83 GLN A CA 1
ATOM 680 C C . GLN A 1 83 ? 4.185 6.363 -5.161 1.00 90.88 83 GLN A C 1
ATOM 682 O O . GLN A 1 83 ? 5.021 6.181 -6.037 1.00 90.88 83 GLN A O 1
ATOM 687 N N . LEU A 1 84 ? 2.878 6.370 -5.433 1.00 88.88 84 LEU A N 1
ATOM 688 C CA . LEU A 1 84 ? 2.381 6.199 -6.801 1.00 88.88 84 LEU A CA 1
ATOM 689 C C . LEU A 1 84 ? 2.845 7.307 -7.743 1.00 88.88 84 LEU A C 1
ATOM 691 O O . LEU A 1 84 ? 3.104 7.039 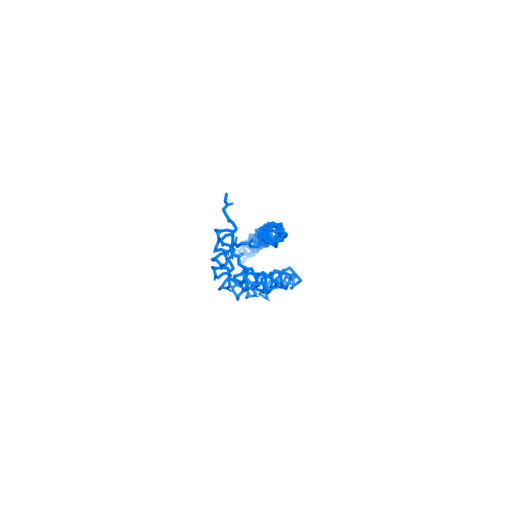-8.914 1.00 88.88 84 LEU A O 1
ATOM 695 N N . THR A 1 85 ? 2.918 8.547 -7.257 1.00 90.44 85 THR A N 1
ATOM 696 C CA . THR A 1 85 ? 3.439 9.662 -8.052 1.00 90.44 85 THR A CA 1
ATOM 697 C C . THR A 1 85 ? 4.907 9.439 -8.390 1.00 90.44 85 THR A C 1
ATOM 699 O O . THR A 1 85 ? 5.270 9.591 -9.552 1.00 90.44 85 THR A O 1
ATOM 702 N N . ILE A 1 86 ? 5.720 9.015 -7.418 1.00 87.81 86 ILE A N 1
ATOM 703 C CA . ILE A 1 86 ? 7.148 8.752 -7.633 1.00 87.81 86 ILE A CA 1
ATOM 704 C C . ILE A 1 86 ? 7.330 7.619 -8.657 1.00 87.81 86 ILE A C 1
ATOM 706 O O . ILE A 1 86 ? 7.923 7.858 -9.707 1.00 87.81 86 ILE A O 1
ATOM 710 N N . LEU A 1 87 ? 6.688 6.462 -8.447 1.00 85.56 87 LEU A N 1
ATOM 711 C CA . LEU A 1 87 ? 6.744 5.324 -9.377 1.00 85.56 87 LEU A CA 1
ATOM 712 C C . LEU A 1 87 ? 6.288 5.700 -10.797 1.00 85.56 87 LEU A C 1
ATOM 714 O O . LEU A 1 87 ? 6.862 5.261 -11.794 1.00 85.56 87 LEU A O 1
ATOM 718 N N . LYS A 1 88 ? 5.251 6.540 -10.919 1.00 85.88 88 LYS A N 1
ATOM 719 C CA . LYS A 1 88 ? 4.785 7.044 -12.218 1.00 85.88 88 LYS A CA 1
ATOM 720 C C . LYS A 1 88 ? 5.842 7.919 -12.890 1.00 85.88 88 LYS A C 1
ATOM 722 O O . LYS A 1 88 ? 6.050 7.806 -14.097 1.00 85.88 88 LYS A O 1
ATOM 727 N N . GLU A 1 89 ? 6.462 8.826 -12.145 1.00 86.69 89 GLU A N 1
ATOM 728 C CA . GLU A 1 89 ? 7.497 9.705 -12.680 1.00 86.69 89 GLU A CA 1
ATOM 729 C C . GLU A 1 89 ? 8.755 8.934 -13.086 1.00 86.69 89 GLU A C 1
ATOM 731 O O . GLU A 1 89 ? 9.322 9.234 -14.138 1.00 86.69 89 GLU A O 1
ATOM 736 N N . GLU A 1 90 ? 9.159 7.929 -12.306 1.00 81.94 90 GLU A N 1
ATOM 737 C CA . GLU A 1 90 ? 10.243 7.012 -12.663 1.00 81.94 90 GLU A CA 1
ATOM 738 C C . GLU A 1 90 ? 9.952 6.277 -13.966 1.00 81.94 90 GLU A C 1
ATOM 740 O O . GLU A 1 90 ? 10.740 6.368 -14.909 1.00 81.94 90 GLU A O 1
ATOM 745 N N . GLY A 1 91 ? 8.770 5.664 -14.082 1.00 79.12 91 GLY A N 1
ATOM 746 C CA . GLY A 1 91 ? 8.361 4.987 -15.312 1.00 79.12 91 GLY A CA 1
ATOM 747 C C . GLY A 1 91 ? 8.402 5.907 -16.540 1.00 79.12 91 GLY A C 1
ATOM 748 O O . GLY A 1 91 ? 8.878 5.510 -17.604 1.00 79.12 91 GLY A O 1
ATOM 749 N N . VAL A 1 92 ? 7.969 7.168 -16.401 1.00 82.06 92 VAL A N 1
ATOM 750 C CA . VAL A 1 92 ? 8.033 8.168 -17.486 1.00 82.06 92 VAL A CA 1
ATOM 751 C C . VAL A 1 92 ? 9.475 8.551 -17.835 1.00 82.06 92 VAL A C 1
ATOM 753 O O . VAL A 1 92 ? 9.782 8.737 -19.017 1.00 82.06 92 VAL A O 1
ATOM 756 N N . ARG A 1 93 ? 10.355 8.711 -16.839 1.00 84.50 93 ARG A N 1
ATOM 757 C CA . ARG A 1 93 ? 11.775 9.023 -17.063 1.00 84.50 93 ARG A CA 1
ATOM 758 C C . ARG A 1 93 ? 12.466 7.896 -17.823 1.00 84.50 93 ARG A C 1
ATOM 760 O O . ARG A 1 93 ? 13.120 8.172 -18.830 1.00 84.50 93 ARG A O 1
ATOM 767 N N . GLU A 1 94 ? 12.258 6.654 -17.402 1.00 81.44 94 GLU A N 1
ATOM 768 C CA . GLU A 1 94 ? 12.923 5.508 -18.020 1.00 81.44 94 GLU A CA 1
ATOM 769 C C . GLU A 1 94 ? 12.412 5.254 -19.446 1.00 81.44 94 GLU A C 1
ATOM 771 O O . GLU A 1 94 ? 13.201 5.074 -20.374 1.00 81.44 94 GLU A O 1
ATOM 776 N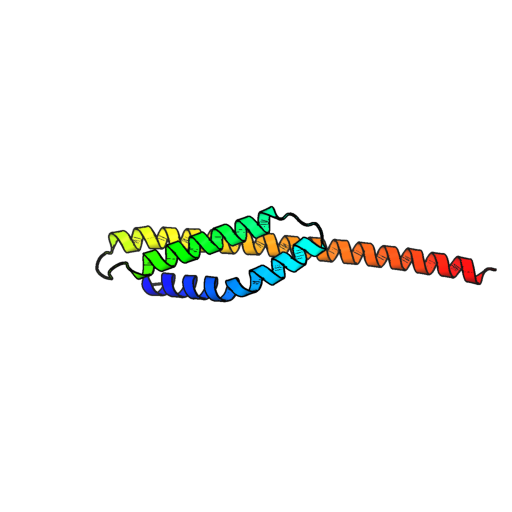 N . TRP A 1 95 ? 11.103 5.399 -19.684 1.00 80.81 95 TRP A N 1
ATOM 777 C CA . TRP A 1 95 ? 10.538 5.381 -21.038 1.00 80.81 95 TRP A CA 1
ATOM 778 C C . TRP A 1 95 ? 11.205 6.402 -21.977 1.00 80.81 95 TRP A C 1
ATOM 780 O O . TRP A 1 95 ? 11.594 6.064 -23.098 1.00 80.81 95 TRP A O 1
ATOM 790 N N . LYS A 1 96 ? 11.387 7.652 -21.526 1.00 80.56 96 LYS A N 1
ATOM 791 C CA . LYS A 1 96 ? 12.041 8.705 -22.327 1.00 80.56 96 LYS A CA 1
ATOM 792 C C . LYS A 1 96 ? 13.494 8.361 -22.661 1.00 80.56 96 LYS A C 1
ATOM 794 O O . LYS A 1 96 ? 13.926 8.590 -23.791 1.00 80.56 96 LYS A O 1
ATOM 799 N N . LYS A 1 97 ? 14.243 7.813 -21.703 1.00 85.75 97 LYS A N 1
ATOM 800 C CA . LYS A 1 97 ? 15.641 7.395 -21.885 1.00 85.75 97 LYS A CA 1
ATOM 801 C C . LYS A 1 97 ? 15.767 6.246 -22.888 1.00 85.75 97 LYS A C 1
ATOM 803 O O . LYS A 1 97 ? 16.649 6.282 -23.751 1.00 85.75 97 LYS A O 1
ATOM 808 N N . ASN A 1 98 ? 14.850 5.283 -22.836 1.00 84.75 98 ASN A N 1
ATOM 809 C CA . ASN A 1 98 ? 14.790 4.182 -23.796 1.00 84.75 98 ASN A CA 1
ATOM 810 C C . ASN A 1 98 ? 14.464 4.675 -25.208 1.00 84.75 98 ASN A C 1
ATOM 812 O O . ASN A 1 98 ? 15.166 4.319 -26.150 1.00 84.75 98 ASN A O 1
ATOM 816 N N . LEU A 1 99 ? 13.477 5.565 -25.363 1.00 83.44 99 LEU A N 1
ATOM 817 C CA . LEU A 1 99 ? 13.175 6.187 -26.658 1.00 83.44 99 LEU A CA 1
ATOM 818 C C . LEU A 1 99 ? 14.368 6.957 -27.234 1.00 83.44 99 LEU A C 1
ATOM 820 O O . LEU A 1 99 ? 14.660 6.837 -28.423 1.00 83.44 99 LEU A O 1
ATOM 824 N N . TYR A 1 100 ? 15.067 7.734 -26.403 1.00 87.00 100 TYR A N 1
ATOM 825 C CA . TYR A 1 100 ? 16.262 8.459 -26.832 1.00 87.00 100 TYR A CA 1
ATOM 826 C C . TYR A 1 100 ? 17.359 7.497 -27.311 1.00 87.00 100 TYR A C 1
ATOM 828 O O . TYR A 1 100 ? 17.933 7.690 -28.382 1.00 87.00 100 TYR A O 1
ATOM 836 N N . SER A 1 101 ? 17.599 6.426 -26.551 1.00 86.31 101 SER A N 1
ATOM 837 C CA . SER A 1 101 ? 18.570 5.385 -26.904 1.00 86.31 101 SER A CA 1
ATOM 838 C C . SER A 1 101 ? 18.210 4.693 -28.223 1.00 86.31 101 SER A C 1
ATOM 840 O O . SER A 1 101 ? 19.072 4.545 -29.085 1.00 86.31 101 SER A O 1
ATOM 842 N N . LEU A 1 102 ? 16.935 4.338 -28.425 1.00 85.50 102 LEU A N 1
ATOM 843 C CA . LEU A 1 102 ? 16.438 3.734 -29.667 1.00 85.50 102 LEU A CA 1
ATOM 844 C C . LEU A 1 102 ? 16.607 4.664 -30.871 1.00 85.50 102 LEU A C 1
ATOM 846 O O . LEU A 1 102 ? 17.072 4.221 -31.919 1.00 85.50 102 LEU A O 1
ATOM 850 N N . LYS A 1 103 ? 16.287 5.955 -30.717 1.00 88.88 103 LYS A N 1
ATOM 851 C CA . LYS A 1 103 ? 16.480 6.947 -31.781 1.00 88.88 103 LYS A CA 1
ATOM 852 C C . LYS A 1 103 ? 17.950 7.033 -32.192 1.00 88.88 103 LYS A C 1
ATOM 854 O O . LYS A 1 103 ? 18.259 6.985 -33.377 1.00 88.88 103 LYS A O 1
ATOM 859 N N . HIS A 1 104 ? 18.855 7.090 -31.217 1.00 90.38 104 HIS A N 1
ATOM 860 C CA . HIS A 1 104 ? 20.287 7.172 -31.487 1.00 90.38 104 HIS A CA 1
ATOM 861 C C . HIS A 1 104 ? 20.856 5.892 -32.129 1.00 90.38 104 HIS A C 1
ATOM 863 O O . HIS A 1 104 ? 21.788 5.956 -32.931 1.00 90.38 104 HIS A O 1
ATOM 869 N N . ILE A 1 105 ? 20.298 4.722 -31.797 1.00 90.44 105 ILE A N 1
ATOM 870 C CA . ILE A 1 105 ? 20.617 3.461 -32.484 1.00 90.44 105 ILE A CA 1
ATOM 871 C C . ILE A 1 105 ? 20.161 3.522 -33.947 1.00 90.44 105 ILE A C 1
ATOM 873 O O . ILE A 1 105 ? 20.950 3.177 -34.823 1.00 90.44 105 ILE A O 1
ATOM 877 N N . GLY A 1 106 ? 18.943 4.004 -34.215 1.00 85.75 106 GLY A N 1
ATOM 878 C CA . GLY A 1 106 ? 18.428 4.190 -35.577 1.00 85.75 106 GLY A CA 1
ATOM 879 C C . GLY A 1 106 ? 19.314 5.110 -36.419 1.00 85.75 106 GLY A C 1
ATOM 880 O O . GLY A 1 106 ? 19.751 4.720 -37.495 1.00 85.75 106 GLY A O 1
ATOM 881 N N . GLU A 1 107 ? 19.696 6.269 -35.878 1.00 91.38 107 GLU A N 1
ATOM 882 C CA . GLU A 1 107 ? 20.604 7.220 -36.545 1.00 91.38 107 GLU A CA 1
ATOM 883 C C . GLU A 1 107 ? 21.969 6.590 -36.886 1.00 91.38 107 GLU A C 1
ATOM 885 O O . GLU A 1 107 ? 22.535 6.822 -37.957 1.00 91.38 107 GLU A O 1
ATOM 890 N N . LYS A 1 108 ? 22.524 5.771 -35.982 1.00 90.00 108 LYS A N 1
ATOM 891 C CA . LYS A 1 108 ? 23.772 5.035 -36.240 1.00 90.00 108 LYS A CA 1
ATOM 892 C C . LYS A 1 108 ? 23.599 3.975 -37.320 1.00 90.00 108 LYS A C 1
ATOM 894 O O . LYS A 1 108 ? 24.514 3.791 -38.118 1.00 90.00 108 LYS A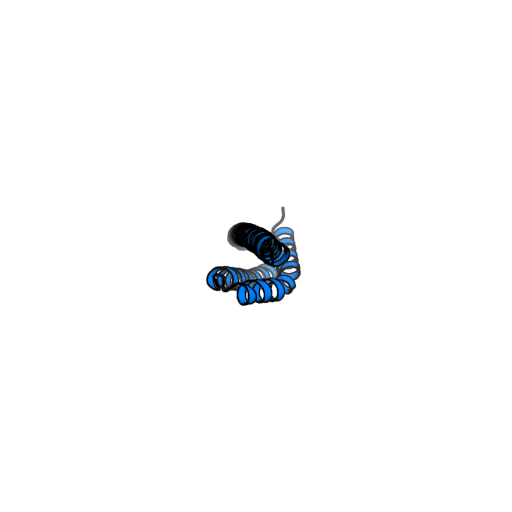 O 1
ATOM 899 N N . PHE A 1 109 ? 22.464 3.283 -37.328 1.00 87.25 109 PHE A N 1
ATOM 900 C CA . PHE A 1 109 ? 22.155 2.260 -38.318 1.00 87.25 109 PHE A CA 1
ATOM 901 C C . PHE A 1 109 ? 22.016 2.868 -39.721 1.00 87.25 109 PHE A C 1
ATOM 903 O O . PHE A 1 109 ? 22.717 2.430 -40.627 1.00 87.25 109 PHE A O 1
ATOM 910 N N . GLU A 1 110 ? 21.253 3.955 -39.870 1.00 88.12 110 GLU A N 1
ATOM 911 C CA . GLU A 1 110 ? 21.131 4.708 -41.132 1.00 88.12 110 GLU A CA 1
ATOM 912 C C . GLU A 1 110 ? 22.499 5.186 -41.645 1.00 88.12 110 GLU A C 1
ATOM 914 O O . GLU A 1 110 ? 22.824 5.076 -42.830 1.00 88.12 110 GLU A O 1
ATOM 919 N N . LYS A 1 111 ? 23.358 5.671 -40.738 1.00 88.00 111 LYS A N 1
ATOM 920 C CA . LYS A 1 111 ? 24.720 6.076 -41.094 1.00 88.00 111 LYS A CA 1
ATOM 921 C C . LYS A 1 111 ? 25.559 4.891 -41.591 1.00 88.00 111 LYS A C 1
ATOM 923 O O . LYS A 1 111 ? 26.305 5.051 -42.554 1.00 88.00 111 LYS A O 1
ATOM 928 N N . LEU A 1 112 ? 25.454 3.718 -40.965 1.00 87.00 112 LEU A N 1
ATOM 929 C CA . LEU A 1 112 ? 26.159 2.505 -41.400 1.00 87.00 112 LEU A CA 1
ATOM 930 C C . LEU A 1 112 ? 25.674 2.017 -42.769 1.00 87.00 112 LEU A C 1
ATOM 932 O O . LEU A 1 112 ? 26.507 1.691 -43.613 1.00 87.00 112 LEU A O 1
ATOM 936 N N . GLU A 1 113 ? 24.364 2.032 -43.021 1.00 83.19 113 GLU A N 1
ATOM 937 C CA . GLU A 1 113 ? 23.803 1.701 -44.337 1.00 83.19 113 GLU A CA 1
ATOM 938 C C . GLU A 1 113 ? 24.331 2.641 -45.428 1.00 83.19 113 GLU A C 1
ATOM 940 O O . GLU A 1 113 ? 24.706 2.181 -46.506 1.00 83.19 113 GLU A O 1
ATOM 945 N N . SER A 1 114 ? 24.476 3.939 -45.131 1.00 82.75 114 SER A N 1
ATOM 946 C CA . SER A 1 114 ? 25.043 4.899 -46.086 1.00 82.75 114 SER A CA 1
ATOM 947 C C . SER A 1 114 ? 26.486 4.573 -46.503 1.00 82.75 114 SER A C 1
ATOM 949 O O . SER A 1 114 ? 26.864 4.840 -47.640 1.00 82.75 114 SER A O 1
ATOM 951 N N . TYR A 1 115 ? 27.289 3.958 -45.624 1.00 81.94 115 TYR A N 1
ATOM 952 C CA . TYR A 1 115 ? 28.662 3.546 -45.944 1.00 81.94 115 TYR A CA 1
ATOM 953 C C . TYR A 1 115 ? 28.723 2.267 -46.788 1.00 81.94 115 TYR A C 1
ATOM 955 O O . TYR A 1 115 ? 29.664 2.101 -47.559 1.00 81.94 115 TYR A O 1
ATOM 963 N N . LEU A 1 116 ? 27.738 1.375 -46.655 1.00 75.81 116 LEU A N 1
ATOM 964 C CA . LEU A 1 116 ? 27.678 0.110 -47.395 1.00 75.81 116 LEU A CA 1
ATOM 965 C C . LEU A 1 116 ? 27.196 0.284 -48.841 1.00 75.81 116 LEU A C 1
ATOM 967 O O . LEU A 1 116 ? 27.547 -0.524 -49.688 1.00 75.81 116 LEU A O 1
ATOM 971 N N . ILE A 1 117 ? 26.429 1.337 -49.135 1.00 67.31 117 ILE A N 1
ATOM 972 C CA . ILE A 1 117 ? 25.920 1.633 -50.490 1.00 67.31 117 ILE A CA 1
ATOM 973 C C . ILE A 1 117 ? 26.998 2.288 -51.387 1.00 67.31 117 ILE A C 1
ATOM 975 O O . ILE A 1 117 ? 26.830 2.379 -52.599 1.00 67.31 117 ILE A O 1
ATOM 979 N N . VAL A 1 118 ? 28.116 2.743 -50.809 1.00 58.16 118 VAL A N 1
ATOM 980 C CA . VAL A 1 118 ? 29.200 3.458 -51.518 1.00 58.16 118 VAL A CA 1
ATOM 981 C C . VAL A 1 118 ? 30.356 2.520 -51.937 1.00 58.16 118 VAL A C 1
ATOM 983 O O . VAL A 1 118 ? 31.359 2.984 -52.476 1.00 58.16 118 VAL A O 1
ATOM 986 N N . ILE A 1 119 ? 30.220 1.204 -51.728 1.00 50.16 119 ILE A N 1
ATOM 987 C CA . ILE A 1 119 ? 31.174 0.154 -52.146 1.00 50.16 119 ILE A CA 1
ATOM 988 C C . ILE A 1 119 ? 30.528 -0.698 -53.239 1.00 50.16 119 ILE A C 1
ATOM 990 O O . ILE A 1 119 ? 31.228 -0.991 -54.234 1.00 50.16 119 ILE A O 1
#

pLDDT: mean 87.97, std 9.56, range [50.16, 97.56]

Sequence (119 aa):
MTFKSQVGYLNSRIHWMKPLIPDIEKYCNSLGDPKDEVENFKEIMKEGAALVTKCSTISRWNAFKQYKYSKKLHDLDKRLSMQLTILKEEGVREWKKNLYSLKHIGEKFEKLESYLIVI

InterPro domains:
  IPR008808 Powdery mildew resistance protein, RPW8 domain [PF05659] (2-108)
  IPR008808 Powdery mildew resistance protein, RPW8 domain [PS51153] (1-119)

Secondary structure (DSSP, 8-state):
--HHHHHHHHHHHHHHHGGGHHHHHHHHHHHT--HHHHHHHHHHHHHHHHHHHHHHT--TT-HHHHHHHHHHHHHHHHHHHHHHHHHHHHHHHHHHHHHHHHHHHHHHHHHHHHHHTT-